Protein AF-A0A9E2XUF8-F1 (afdb_monomer_lite)

Foldseek 3Di:
DWEKEFQAADDDPNFTAKTFIWTWDDDPDNPATATPPTDIDGLQVVLVCVVVVYWYAYWDDPDDRGIDGAFTKHADPPDRRTIFGAHPVRHTDCRRVVHHHDDD

Secondary structure (DSSP, 8-state):
--EEEEEEEEEETTEEEEEEEEEEEE-SSTT-EEE-S-EEEEHHHHHHHHHTT-EEEEEEEEETTEEEEEEEEEEPTTSSS-EEEE-TTS-EESTTTTSPBP--

pLDDT: mean 88.89, std 8.51, range [62.81, 96.88]

Sequence (104 aa):
MSTYVIHSITEENGEVALADIRMVVRTARPDQFGLDDGEVMAFHDVASLIRFGHAVHVVRWIGPGEFEPGSRVGIKPGQIEHLLSVDAHGVPNGDLMALPRLRM

Radius of gyration: 13.09 Å; chains: 1; bounding box: 34×26×33 Å

Structure (mmCIF, N/CA/C/O backbone):
data_AF-A0A9E2XUF8-F1
#
_entry.id   AF-A0A9E2XUF8-F1
#
loop_
_atom_site.group_PDB
_atom_site.id
_atom_site.type_symbol
_atom_site.label_atom_id
_atom_site.label_alt_id
_atom_si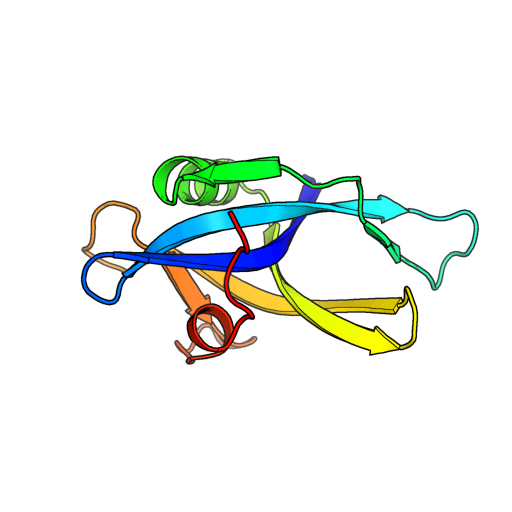te.label_comp_id
_atom_site.label_asym_id
_atom_site.label_entity_id
_atom_site.label_seq_id
_atom_site.pdbx_PDB_ins_code
_atom_site.Cartn_x
_atom_site.Cartn_y
_atom_site.Cartn_z
_atom_site.occupancy
_atom_site.B_iso_or_equiv
_atom_site.auth_seq_id
_atom_site.auth_comp_id
_atom_site.auth_asym_id
_atom_site.auth_atom_id
_atom_site.pdbx_PDB_model_num
ATOM 1 N N . MET A 1 1 ? 5.389 -15.425 0.192 1.00 82.81 1 MET A N 1
ATOM 2 C CA . MET A 1 1 ? 5.075 -14.073 0.694 1.00 82.81 1 MET A CA 1
ATOM 3 C C . MET A 1 1 ? 5.331 -13.101 -0.439 1.00 82.81 1 MET A C 1
ATOM 5 O O . MET A 1 1 ? 6.435 -13.121 -0.973 1.00 82.81 1 MET A O 1
ATOM 9 N N . SER A 1 2 ? 4.311 -12.345 -0.839 1.00 91.75 2 SER A N 1
ATOM 10 C CA . SER A 1 2 ? 4.401 -11.365 -1.934 1.00 91.75 2 SER A CA 1
ATOM 11 C C . SER A 1 2 ? 4.432 -9.949 -1.371 1.00 91.75 2 SER A C 1
ATOM 13 O O . SER A 1 2 ? 3.918 -9.718 -0.271 1.00 91.75 2 SER A O 1
ATOM 15 N N . THR A 1 3 ? 5.012 -9.029 -2.135 1.00 92.19 3 THR A N 1
ATOM 16 C CA . THR A 1 3 ? 5.012 -7.597 -1.835 1.00 92.19 3 THR A CA 1
ATOM 17 C C . THR A 1 3 ? 4.081 -6.893 -2.808 1.00 92.19 3 THR A C 1
ATOM 19 O O . THR A 1 3 ? 4.174 -7.110 -4.014 1.00 92.19 3 THR A O 1
ATOM 22 N N . TYR A 1 4 ? 3.212 -6.047 -2.274 1.00 94.50 4 TYR A N 1
ATOM 23 C CA . TYR A 1 4 ? 2.292 -5.205 -3.020 1.00 94.50 4 TYR A CA 1
ATOM 24 C C . TYR A 1 4 ? 2.567 -3.733 -2.732 1.00 94.50 4 TYR A C 1
ATOM 26 O O . TYR A 1 4 ? 3.072 -3.376 -1.661 1.00 94.50 4 TYR A O 1
ATOM 34 N N . VAL A 1 5 ? 2.178 -2.877 -3.668 1.00 94.69 5 VAL A N 1
ATOM 35 C CA . VAL A 1 5 ? 2.153 -1.427 -3.492 1.00 94.69 5 VAL A CA 1
ATOM 36 C C . VAL A 1 5 ? 0.753 -0.888 -3.757 1.00 94.69 5 VAL A C 1
ATOM 38 O O . VAL A 1 5 ? 0.063 -1.375 -4.646 1.00 94.69 5 VAL A O 1
ATOM 41 N N . ILE A 1 6 ? 0.342 0.126 -3.002 1.00 95.94 6 ILE A N 1
ATOM 42 C CA . ILE A 1 6 ? -0.837 0.936 -3.295 1.00 95.94 6 ILE A CA 1
ATOM 43 C C . ILE A 1 6 ? -0.376 2.100 -4.157 1.00 95.94 6 ILE A C 1
ATOM 45 O O . ILE A 1 6 ? 0.446 2.914 -3.728 1.00 95.94 6 ILE A O 1
ATOM 49 N N . HIS A 1 7 ? -0.895 2.154 -5.377 1.00 93.44 7 HIS A N 1
ATOM 50 C CA . HIS A 1 7 ? -0.531 3.160 -6.359 1.00 93.44 7 HIS A CA 1
ATOM 51 C C . HIS A 1 7 ? -1.431 4.404 -6.296 1.00 93.44 7 HIS A C 1
ATOM 53 O O . HIS A 1 7 ? -0.961 5.532 -6.435 1.00 93.44 7 HIS A O 1
ATOM 59 N N . SER A 1 8 ? -2.723 4.205 -6.047 1.00 94.94 8 SER A N 1
ATOM 60 C CA . SER A 1 8 ? -3.712 5.274 -5.899 1.00 94.94 8 SE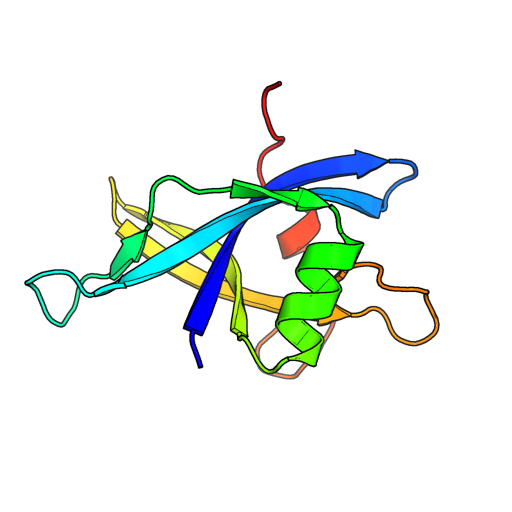R A CA 1
ATOM 61 C C . SER A 1 8 ? -4.890 4.803 -5.050 1.00 94.94 8 SER A C 1
ATOM 63 O O . SER A 1 8 ? -5.078 3.598 -4.879 1.00 94.94 8 SER A O 1
ATOM 65 N N . ILE A 1 9 ? -5.671 5.739 -4.506 1.00 96.88 9 ILE A N 1
ATOM 66 C CA . ILE A 1 9 ? -6.810 5.426 -3.627 1.00 96.88 9 ILE A CA 1
ATOM 67 C C . ILE A 1 9 ? -8.056 6.252 -3.953 1.00 96.88 9 ILE A C 1
ATOM 69 O O . ILE A 1 9 ? -7.971 7.327 -4.548 1.00 96.88 9 ILE A O 1
ATOM 73 N N . THR A 1 10 ? -9.216 5.786 -3.507 1.00 96.50 10 THR A N 1
ATOM 74 C CA . THR A 1 10 ? -10.379 6.642 -3.241 1.00 96.50 10 THR A CA 1
ATOM 75 C C . THR A 1 10 ? -10.585 6.782 -1.739 1.00 96.50 10 THR A C 1
ATOM 77 O O . THR A 1 10 ? -10.102 5.967 -0.950 1.00 96.50 10 THR A O 1
ATOM 80 N N . GLU A 1 11 ? -11.320 7.820 -1.348 1.00 94.12 11 GLU A N 1
ATOM 81 C CA . GLU A 1 11 ? -11.681 8.056 0.045 1.00 94.12 11 GLU A CA 1
ATOM 82 C C . GLU A 1 11 ? -13.192 8.117 0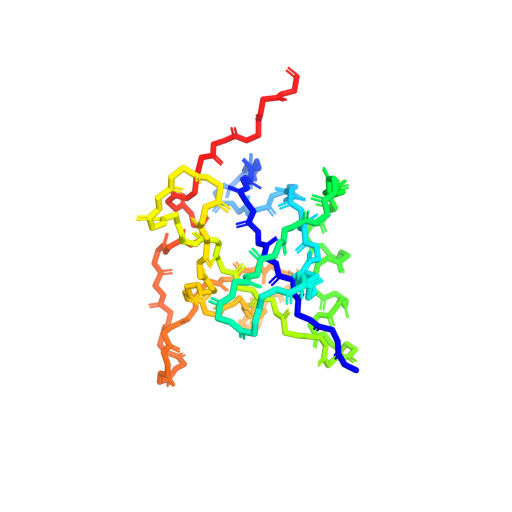.221 1.00 94.12 11 GLU A C 1
ATOM 84 O O . GLU A 1 11 ? -13.905 8.672 -0.614 1.00 94.12 11 GLU A O 1
ATOM 89 N N . GLU A 1 12 ? -13.654 7.610 1.356 1.00 93.50 12 GLU A N 1
ATOM 90 C CA . GLU A 1 12 ? -15.006 7.794 1.859 1.00 93.50 12 GLU A CA 1
ATOM 91 C C . GLU A 1 12 ? -14.914 8.155 3.345 1.00 93.50 12 GLU A C 1
ATOM 93 O O . GLU A 1 12 ? -14.237 7.483 4.117 1.00 93.50 12 GLU A O 1
ATOM 98 N N . ASN A 1 13 ? -15.552 9.256 3.755 1.00 90.69 13 ASN A N 1
ATOM 99 C CA . ASN A 1 13 ? -15.530 9.745 5.142 1.00 90.69 13 ASN A CA 1
ATOM 100 C C . ASN A 1 13 ? -14.117 9.957 5.737 1.00 90.69 13 ASN A C 1
ATOM 102 O O . ASN A 1 13 ? -13.919 9.803 6.940 1.00 90.69 13 ASN A O 1
ATOM 106 N N . GLY A 1 14 ? -13.139 10.336 4.904 1.00 89.69 14 GLY A N 1
ATOM 107 C CA . GLY A 1 14 ? -11.749 10.559 5.328 1.00 89.69 14 GLY A CA 1
ATOM 108 C C . GLY A 1 14 ? -10.933 9.277 5.518 1.00 89.69 14 GLY A C 1
ATOM 109 O O . GLY A 1 14 ? -9.840 9.321 6.076 1.00 89.69 14 GLY A O 1
ATOM 110 N N . GLU A 1 15 ? -11.456 8.144 5.056 1.00 92.88 15 GLU A N 1
ATOM 111 C CA . GLU A 1 15 ? -10.826 6.833 5.131 1.00 92.88 15 GLU A CA 1
ATOM 112 C C . GLU A 1 15 ? -10.654 6.238 3.733 1.00 92.88 15 GLU A C 1
ATOM 114 O O . GLU A 1 15 ? -11.421 6.550 2.823 1.00 92.88 15 GLU A O 1
ATOM 119 N N . VAL A 1 16 ? -9.659 5.366 3.552 1.00 94.19 16 VAL A N 1
ATOM 120 C CA . VAL A 1 16 ? -9.472 4.647 2.282 1.00 94.19 16 VAL A CA 1
ATOM 121 C C . VAL A 1 16 ? -10.692 3.768 2.014 1.00 94.19 16 VAL A C 1
ATOM 123 O O . VAL A 1 16 ? -11.030 2.924 2.841 1.00 94.19 16 VAL A O 1
ATOM 126 N N . ALA A 1 17 ? -11.317 3.942 0.850 1.00 94.75 17 ALA A N 1
ATOM 127 C CA . ALA A 1 17 ? -12.433 3.113 0.401 1.00 94.75 17 ALA A CA 1
ATOM 128 C C . ALA A 1 17 ? -11.954 2.031 -0.578 1.00 94.75 17 ALA A C 1
ATOM 130 O O . ALA A 1 17 ? -12.153 0.838 -0.335 1.00 94.75 17 ALA A O 1
ATOM 131 N N . LEU A 1 18 ? -11.265 2.449 -1.646 1.00 96.31 18 LEU A N 1
ATOM 132 C CA . LEU A 1 18 ? -10.656 1.580 -2.654 1.00 96.31 18 LEU A CA 1
ATOM 133 C C . LEU A 1 18 ? -9.170 1.905 -2.829 1.00 96.31 18 LEU A C 1
ATOM 135 O O . LEU A 1 18 ? -8.752 3.051 -2.647 1.00 96.31 18 LEU A O 1
ATOM 139 N N . ALA A 1 19 ? -8.392 0.909 -3.241 1.00 96.38 19 ALA A N 1
ATOM 140 C CA . ALA A 1 19 ? -6.964 1.013 -3.512 1.00 96.38 19 ALA A CA 1
ATOM 141 C C . ALA A 1 19 ? -6.598 0.298 -4.824 1.00 96.38 19 ALA A C 1
ATOM 143 O O . ALA A 1 19 ? -6.958 -0.859 -5.006 1.00 96.38 19 ALA A O 1
ATOM 144 N N . ASP A 1 20 ? -5.858 0.973 -5.710 1.00 96.31 20 ASP A N 1
ATOM 145 C CA . ASP A 1 20 ? -5.131 0.357 -6.837 1.00 96.31 20 ASP A CA 1
ATOM 146 C C . ASP A 1 20 ? -3.914 -0.377 -6.267 1.00 96.31 20 ASP A C 1
ATOM 148 O O . ASP A 1 20 ? -2.899 0.252 -5.949 1.00 96.31 20 ASP A O 1
ATOM 152 N N . ILE A 1 21 ? -4.049 -1.684 -6.061 1.00 95.00 21 ILE A N 1
ATOM 153 C CA . ILE A 1 21 ? -3.001 -2.570 -5.561 1.00 95.00 21 ILE A CA 1
ATOM 154 C C . ILE A 1 21 ? -2.250 -3.168 -6.737 1.00 95.00 21 ILE A C 1
ATOM 156 O O . ILE A 1 21 ? -2.858 -3.732 -7.635 1.00 95.00 21 ILE A O 1
ATOM 160 N N . ARG A 1 22 ? -0.918 -3.126 -6.688 1.00 93.75 22 ARG A N 1
ATOM 161 C CA . ARG A 1 22 ? -0.053 -3.759 -7.690 1.00 93.75 22 ARG A CA 1
ATOM 162 C C . ARG A 1 22 ? 0.948 -4.688 -7.044 1.00 93.75 22 ARG A C 1
ATOM 164 O O . ARG A 1 22 ? 1.561 -4.325 -6.036 1.00 93.75 22 ARG A O 1
ATOM 171 N N . MET A 1 23 ? 1.144 -5.875 -7.603 1.00 91.94 23 MET A N 1
ATOM 172 C CA . MET A 1 23 ? 2.176 -6.795 -7.140 1.00 91.94 23 MET A CA 1
ATOM 173 C C . MET A 1 23 ? 3.546 -6.363 -7.659 1.00 91.94 23 MET A C 1
ATOM 175 O O . MET A 1 23 ? 3.726 -6.069 -8.839 1.00 91.94 23 MET A O 1
ATOM 179 N N . VAL A 1 24 ? 4.542 -6.377 -6.774 1.00 87.75 24 VAL A N 1
ATOM 180 C CA . VAL A 1 24 ? 5.941 -6.199 -7.160 1.00 87.75 24 VAL A CA 1
ATOM 181 C C . VAL A 1 24 ? 6.424 -7.468 -7.856 1.00 87.75 24 VAL A C 1
ATOM 183 O O . VAL A 1 24 ? 6.520 -8.533 -7.238 1.00 87.75 24 VAL A O 1
ATOM 186 N N . VAL A 1 25 ? 6.772 -7.352 -9.135 1.00 86.75 25 VAL A N 1
ATOM 187 C CA . VAL A 1 25 ? 7.291 -8.452 -9.951 1.00 86.75 25 VAL A CA 1
ATOM 188 C C . VAL A 1 25 ? 8.785 -8.272 -10.209 1.00 86.75 25 VAL A C 1
ATOM 190 O O . VAL A 1 25 ? 9.286 -7.162 -10.402 1.00 86.75 25 VAL A O 1
ATOM 193 N N . ARG A 1 26 ? 9.537 -9.379 -10.204 1.00 78.25 26 ARG A N 1
ATOM 194 C CA . ARG A 1 26 ? 10.955 -9.338 -10.588 1.00 78.25 26 ARG A CA 1
ATOM 195 C C . ARG A 1 26 ? 11.058 -9.083 -12.083 1.00 78.25 26 ARG A C 1
ATOM 197 O O . ARG A 1 26 ? 10.391 -9.755 -12.867 1.00 78.25 26 ARG A O 1
ATOM 204 N N . THR A 1 27 ? 11.944 -8.176 -12.468 1.00 73.31 27 THR A N 1
ATOM 205 C CA . THR A 1 27 ? 12.339 -8.032 -13.869 1.00 73.31 27 THR A CA 1
ATOM 206 C C . THR A 1 27 ? 13.577 -8.880 -14.170 1.00 73.31 27 THR A C 1
ATOM 208 O O . THR A 1 27 ? 14.161 -9.505 -13.283 1.00 73.31 27 THR A O 1
ATOM 211 N N . ALA A 1 28 ? 13.998 -8.905 -15.438 1.00 73.31 28 ALA A N 1
ATOM 212 C CA . ALA A 1 28 ? 15.246 -9.549 -15.849 1.00 73.31 28 ALA A CA 1
ATOM 213 C C . ALA A 1 28 ? 16.502 -8.864 -15.271 1.00 73.31 28 ALA A C 1
ATOM 215 O O . ALA A 1 28 ? 17.587 -9.443 -15.316 1.00 73.31 28 ALA A O 1
ATOM 216 N N . ARG A 1 29 ? 16.370 -7.640 -14.743 1.00 70.38 29 ARG A N 1
ATOM 217 C CA . ARG A 1 29 ? 17.457 -6.898 -14.106 1.00 70.38 29 ARG A CA 1
ATOM 218 C C . ARG A 1 29 ? 17.321 -6.989 -12.579 1.00 70.38 29 ARG A C 1
ATOM 220 O O . ARG A 1 29 ? 16.244 -6.718 -12.054 1.00 70.38 29 ARG A O 1
ATOM 227 N N . PRO A 1 30 ? 18.381 -7.386 -11.854 1.00 67.88 30 PRO A N 1
ATOM 228 C CA . PRO A 1 30 ? 18.309 -7.672 -10.418 1.00 67.88 30 PRO A CA 1
ATOM 229 C C . PRO A 1 30 ? 18.066 -6.432 -9.544 1.00 67.88 30 PRO A C 1
ATOM 231 O O . PRO A 1 30 ? 17.652 -6.574 -8.398 1.00 67.88 30 PRO A O 1
ATOM 234 N N . ASP A 1 31 ? 18.322 -5.243 -10.080 1.00 68.00 31 ASP A N 1
ATOM 235 C CA . ASP A 1 31 ? 18.155 -3.933 -9.453 1.00 68.00 31 ASP A CA 1
ATOM 236 C C . ASP A 1 31 ? 16.832 -3.242 -9.822 1.00 68.00 31 ASP A C 1
ATOM 238 O O . ASP A 1 31 ? 16.540 -2.172 -9.296 1.00 68.00 31 ASP A O 1
ATOM 242 N N . GLN A 1 32 ? 16.016 -3.845 -10.695 1.00 67.94 32 GLN A N 1
ATOM 243 C CA . GLN A 1 32 ? 14.759 -3.258 -11.151 1.00 67.94 32 GLN A CA 1
ATOM 244 C C . GLN A 1 32 ? 13.556 -4.117 -10.772 1.00 67.94 32 GLN A C 1
ATOM 246 O O . GLN A 1 32 ? 13.497 -5.325 -11.035 1.00 67.94 32 GLN A O 1
ATOM 251 N N . PHE A 1 33 ? 12.551 -3.448 -10.221 1.00 74.62 33 PHE A N 1
ATOM 252 C CA . PHE A 1 33 ? 11.254 -4.022 -9.912 1.00 74.62 33 PHE A CA 1
ATOM 253 C C . PHE A 1 33 ? 10.219 -3.528 -10.915 1.00 74.62 33 PHE A C 1
ATOM 255 O O . PHE A 1 33 ? 10.160 -2.341 -11.226 1.00 74.62 33 PHE A O 1
ATOM 262 N N . GLY A 1 34 ? 9.414 -4.456 -11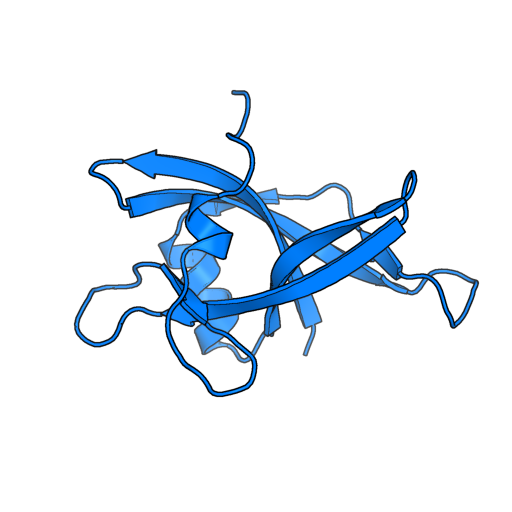.422 1.00 82.50 34 GLY A N 1
ATOM 263 C CA . GLY A 1 34 ? 8.219 -4.137 -12.185 1.00 82.50 34 GLY A CA 1
ATOM 264 C C . GLY A 1 34 ? 7.004 -4.136 -11.269 1.00 82.50 34 GLY A C 1
ATOM 265 O O . GLY A 1 34 ? 7.035 -4.702 -10.172 1.00 82.50 34 GLY A O 1
ATOM 266 N N . LEU A 1 35 ? 5.924 -3.542 -11.753 1.00 87.19 35 LEU A N 1
ATOM 267 C CA . LEU A 1 35 ? 4.590 -3.718 -11.198 1.00 87.19 35 LEU A CA 1
ATOM 268 C C . LEU A 1 35 ? 3.759 -4.502 -12.211 1.00 87.19 35 LEU A C 1
ATOM 270 O O . LEU A 1 35 ? 3.981 -4.373 -13.417 1.00 87.19 35 LEU A O 1
ATOM 274 N N . ASP A 1 36 ? 2.840 -5.326 -11.725 1.00 90.19 36 ASP A N 1
ATOM 275 C CA . ASP A 1 36 ? 1.802 -5.900 -12.577 1.00 90.19 36 ASP A CA 1
ATOM 276 C C . ASP A 1 36 ? 0.783 -4.830 -13.026 1.00 90.19 36 ASP A C 1
ATOM 278 O O . ASP A 1 36 ? 0.935 -3.625 -12.775 1.00 90.19 36 ASP A O 1
ATOM 282 N N . ASP A 1 37 ? -0.260 -5.278 -13.726 1.00 86.62 37 ASP A N 1
ATOM 283 C CA . ASP A 1 37 ? -1.301 -4.402 -14.271 1.00 86.62 37 ASP A CA 1
ATOM 284 C C . ASP A 1 37 ? -2.151 -3.720 -13.182 1.00 86.62 37 ASP A C 1
ATOM 286 O O . ASP A 1 37 ? -2.795 -2.704 -13.451 1.00 86.62 37 ASP A O 1
ATOM 290 N N . GLY A 1 38 ? -2.084 -4.217 -11.944 1.00 89.50 38 GLY A N 1
ATOM 291 C CA . GLY A 1 38 ? -2.852 -3.738 -10.806 1.00 89.50 38 GLY A CA 1
ATOM 292 C C . GLY A 1 38 ? -4.288 -4.256 -10.743 1.00 89.50 38 GLY A C 1
ATOM 293 O O . GLY A 1 38 ? -4.890 -4.652 -11.740 1.00 89.50 38 GLY A O 1
ATOM 294 N N . GLU A 1 39 ? -4.847 -4.230 -9.539 1.00 95.00 39 GLU A N 1
ATOM 295 C CA . GLU A 1 39 ? -6.230 -4.572 -9.226 1.00 95.00 39 GLU A CA 1
ATOM 296 C C . GLU A 1 39 ? -6.801 -3.547 -8.241 1.00 95.00 39 GLU A C 1
ATOM 298 O O . GLU A 1 39 ? -6.149 -3.152 -7.272 1.00 95.00 39 GLU A O 1
ATOM 303 N N . VAL A 1 40 ? -8.040 -3.111 -8.474 1.00 96.56 40 VAL A N 1
ATOM 304 C CA . VAL A 1 40 ? -8.746 -2.243 -7.528 1.00 96.56 40 VAL A CA 1
ATOM 305 C C . VAL A 1 40 ? -9.386 -3.107 -6.451 1.00 96.56 40 VAL A C 1
ATOM 307 O O . VAL A 1 40 ? -10.290 -3.888 -6.734 1.00 96.56 40 VAL A O 1
ATOM 310 N N . MET A 1 41 ? -8.945 -2.928 -5.210 1.00 95.81 41 MET A N 1
ATOM 311 C CA . MET A 1 41 ? -9.410 -3.685 -4.050 1.00 95.81 41 MET A CA 1
ATOM 312 C C . MET A 1 41 ? -10.083 -2.762 -3.034 1.00 95.81 41 MET A C 1
ATOM 314 O O . MET A 1 41 ? -9.675 -1.609 -2.866 1.00 95.81 41 MET A O 1
ATOM 318 N N . ALA A 1 42 ? -11.090 -3.265 -2.317 1.00 95.25 42 ALA A N 1
ATOM 319 C CA . ALA A 1 42 ? -11.648 -2.551 -1.175 1.00 95.25 42 ALA A CA 1
ATOM 320 C C . ALA A 1 42 ? -10.689 -2.602 0.022 1.00 95.25 42 ALA A C 1
ATOM 322 O O . ALA A 1 42 ? -9.859 -3.507 0.146 1.00 95.25 42 ALA A O 1
ATOM 323 N N . PHE A 1 43 ? -10.810 -1.641 0.942 1.00 93.38 43 PHE A N 1
ATOM 324 C CA . PHE A 1 43 ? -9.906 -1.546 2.095 1.00 93.38 43 PHE A CA 1
ATOM 325 C C . PHE A 1 43 ? -9.847 -2.835 2.941 1.00 93.38 43 PHE A C 1
ATOM 327 O O . PHE A 1 43 ? -8.776 -3.194 3.431 1.00 93.38 43 PHE A O 1
ATOM 334 N N . HIS A 1 44 ? -10.961 -3.568 3.068 1.00 93.75 44 HIS A N 1
ATOM 335 C CA . HIS A 1 44 ? -11.027 -4.827 3.819 1.00 93.75 44 HIS A CA 1
ATOM 336 C C . HIS A 1 44 ? -10.289 -5.983 3.127 1.00 93.75 44 HIS A C 1
ATOM 338 O O . HIS A 1 44 ? -9.684 -6.829 3.796 1.00 93.75 44 HIS A O 1
ATOM 344 N N . ASP A 1 45 ? -10.249 -5.997 1.795 1.00 95.75 45 ASP A N 1
ATOM 345 C CA . ASP A 1 45 ? -9.473 -6.982 1.041 1.00 95.75 45 ASP A CA 1
ATOM 346 C C . ASP A 1 45 ? -7.970 -6.701 1.173 1.00 95.75 45 ASP A C 1
ATOM 348 O O . ASP A 1 45 ? -7.171 -7.611 1.405 1.00 95.75 45 ASP A O 1
ATOM 352 N N . VAL A 1 46 ? -7.573 -5.423 1.144 1.00 95.12 46 VAL A N 1
ATOM 353 C CA . VAL A 1 46 ? -6.185 -5.013 1.418 1.00 95.12 46 VAL A CA 1
ATOM 354 C C . VAL A 1 46 ? -5.779 -5.358 2.854 1.00 95.12 46 VAL A C 1
ATOM 356 O O . VAL A 1 46 ? -4.691 -5.889 3.088 1.00 95.12 46 VAL A O 1
ATOM 359 N N . ALA A 1 47 ? -6.656 -5.119 3.831 1.00 94.94 47 ALA A N 1
ATOM 360 C CA . ALA A 1 47 ? -6.424 -5.524 5.215 1.00 94.94 47 ALA A CA 1
ATOM 361 C C . ALA A 1 47 ? -6.259 -7.048 5.335 1.00 94.94 47 ALA A C 1
ATOM 363 O O . ALA A 1 47 ? -5.406 -7.527 6.089 1.00 94.94 47 ALA A O 1
ATOM 364 N N . SER A 1 48 ? -7.021 -7.819 4.556 1.00 94.62 48 SER A N 1
ATOM 365 C CA . SER A 1 48 ? -6.892 -9.274 4.493 1.00 94.62 48 SER A CA 1
ATOM 366 C C . SER A 1 48 ? -5.526 -9.705 3.954 1.00 94.62 48 SER A C 1
ATOM 368 O O . SER A 1 48 ? -4.889 -10.556 4.575 1.00 94.62 48 SER A O 1
ATOM 370 N N . LEU A 1 49 ? -5.001 -9.069 2.897 1.00 94.56 49 LEU A N 1
ATOM 371 C CA . LEU A 1 49 ? -3.630 -9.323 2.418 1.00 94.56 49 LEU A CA 1
ATOM 372 C C . LEU A 1 49 ? -2.595 -9.150 3.540 1.00 94.56 49 LEU A C 1
ATOM 374 O O . LEU A 1 49 ? -1.745 -10.021 3.745 1.00 94.56 49 LEU A O 1
ATOM 378 N N . ILE A 1 50 ? -2.695 -8.060 4.306 1.00 94.62 50 ILE A N 1
ATOM 379 C CA . ILE A 1 50 ? -1.791 -7.778 5.431 1.00 94.62 50 ILE A CA 1
ATOM 380 C C . ILE A 1 50 ? -1.905 -8.869 6.506 1.00 94.62 50 ILE A C 1
ATOM 382 O O . ILE A 1 50 ? -0.888 -9.354 7.006 1.00 94.62 50 ILE A O 1
ATOM 386 N N . ARG A 1 51 ? -3.128 -9.302 6.843 1.00 92.75 51 ARG A N 1
ATOM 387 C CA . ARG A 1 51 ? -3.367 -10.379 7.823 1.00 92.75 51 ARG A CA 1
ATOM 388 C C . ARG A 1 51 ? -2.813 -11.728 7.373 1.00 92.75 51 ARG A C 1
ATOM 390 O O . ARG A 1 51 ? -2.304 -12.470 8.208 1.00 92.75 51 ARG A O 1
ATOM 397 N N . PHE A 1 52 ? -2.852 -12.028 6.076 1.00 94.62 52 PHE A N 1
ATOM 398 C CA . PHE A 1 52 ? -2.234 -13.229 5.503 1.00 94.62 52 PHE A CA 1
ATOM 399 C C . PHE A 1 52 ? -0.702 -13.136 5.389 1.00 94.62 52 PHE A C 1
ATOM 401 O O . PHE A 1 52 ? -0.056 -14.045 4.868 1.00 94.62 52 PHE A O 1
ATOM 408 N N . GLY A 1 53 ? -0.101 -12.063 5.911 1.00 93.94 53 GLY A N 1
ATOM 409 C CA . GLY A 1 53 ? 1.345 -11.891 5.990 1.00 93.94 53 GLY A CA 1
ATOM 410 C C . GLY A 1 53 ? 1.965 -11.290 4.734 1.00 93.94 53 GLY A C 1
ATOM 411 O O . GLY A 1 53 ? 3.188 -11.280 4.621 1.00 93.94 53 GLY A O 1
ATOM 412 N N . HIS A 1 54 ? 1.170 -10.784 3.789 1.00 95.81 54 HIS A N 1
ATOM 413 C CA . HIS A 1 54 ? 1.716 -10.045 2.655 1.00 95.81 54 HIS A CA 1
ATOM 414 C C . HIS A 1 54 ? 2.220 -8.668 3.091 1.00 95.81 54 HIS A C 1
ATOM 416 O O . HIS A 1 54 ? 1.657 -8.020 3.977 1.00 95.81 54 HIS A O 1
ATOM 422 N N . ALA A 1 55 ? 3.293 -8.211 2.450 1.00 94.50 55 ALA A N 1
ATOM 423 C CA . ALA A 1 55 ? 3.787 -6.858 2.645 1.00 94.50 55 ALA A CA 1
ATOM 424 C C . ALA A 1 55 ? 3.025 -5.918 1.709 1.00 94.50 55 ALA A C 1
ATOM 426 O O . ALA A 1 55 ? 2.983 -6.158 0.506 1.00 94.50 55 ALA A O 1
ATOM 427 N N . VAL A 1 56 ? 2.435 -4.859 2.256 1.00 96.00 56 VAL A N 1
ATOM 428 C CA . VAL A 1 56 ? 1.767 -3.807 1.483 1.00 96.00 56 VAL A CA 1
ATOM 429 C C . VAL A 1 56 ? 2.459 -2.491 1.801 1.00 96.00 56 VAL A C 1
ATOM 431 O O . VAL A 1 56 ? 2.720 -2.197 2.968 1.00 96.00 56 VAL A O 1
ATOM 434 N N . HIS A 1 57 ? 2.786 -1.718 0.773 1.00 95.69 57 HIS A N 1
ATOM 435 C CA . HIS A 1 57 ? 3.480 -0.438 0.890 1.00 95.69 57 HIS A CA 1
ATOM 436 C C . HIS A 1 57 ? 2.763 0.643 0.089 1.00 95.69 57 HIS A C 1
ATOM 438 O O . HIS A 1 57 ? 1.997 0.352 -0.819 1.00 95.69 57 HIS A O 1
ATOM 444 N N . VAL A 1 58 ? 3.032 1.901 0.396 1.00 95.25 58 VAL A N 1
ATOM 445 C CA . VAL A 1 58 ? 2.719 3.025 -0.486 1.00 95.25 58 VAL A CA 1
ATOM 446 C C . VAL A 1 58 ? 3.712 2.995 -1.647 1.00 95.25 58 VAL A C 1
ATOM 448 O O . VAL A 1 58 ? 4.902 2.767 -1.427 1.00 95.25 58 VAL A O 1
ATOM 451 N N . VAL A 1 59 ? 3.258 3.197 -2.883 1.00 91.81 59 VAL A N 1
ATOM 452 C CA . VAL A 1 59 ? 4.185 3.307 -4.014 1.00 91.81 59 VAL A CA 1
ATOM 453 C C . VAL A 1 59 ? 5.020 4.586 -3.894 1.00 91.81 59 VAL A C 1
ATOM 455 O O . VAL A 1 59 ? 4.487 5.658 -3.604 1.00 91.81 59 VAL A O 1
ATOM 458 N N . ARG A 1 60 ? 6.323 4.509 -4.170 1.00 86.56 60 ARG A N 1
ATOM 459 C CA . ARG A 1 60 ? 7.165 5.690 -4.368 1.00 86.56 60 ARG A CA 1
ATOM 46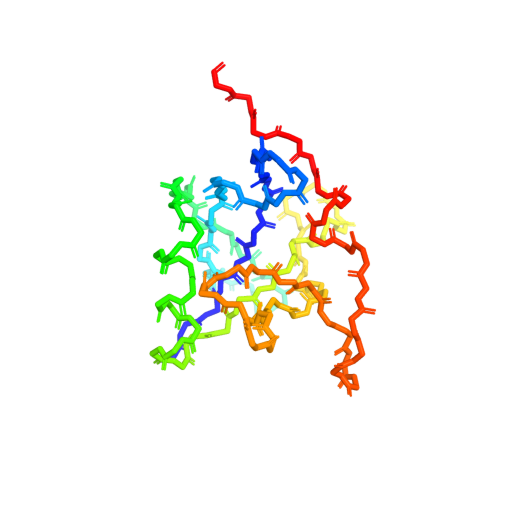0 C C . ARG A 1 60 ? 7.785 5.650 -5.755 1.00 86.56 60 ARG A C 1
ATOM 462 O O . ARG A 1 60 ? 8.542 4.747 -6.093 1.00 86.56 60 ARG A O 1
ATOM 469 N N . TRP A 1 61 ? 7.445 6.647 -6.559 1.00 80.06 61 TRP A N 1
ATOM 470 C CA . TRP A 1 61 ? 7.987 6.825 -7.898 1.00 80.06 61 TRP A CA 1
ATOM 471 C C . TRP A 1 61 ? 9.376 7.461 -7.825 1.00 80.06 61 TRP A C 1
ATOM 473 O O . TRP A 1 61 ? 9.526 8.535 -7.240 1.00 80.06 61 TRP A O 1
ATOM 483 N N . ILE A 1 62 ? 10.375 6.812 -8.425 1.00 81.75 62 ILE A N 1
ATOM 484 C CA . ILE A 1 62 ? 11.765 7.305 -8.470 1.00 81.75 62 ILE A CA 1
ATOM 485 C C . ILE A 1 62 ? 12.219 7.672 -9.889 1.00 81.75 62 ILE A C 1
ATOM 487 O O . ILE A 1 62 ? 13.196 8.400 -10.051 1.00 81.75 62 ILE A O 1
ATOM 491 N N . GLY A 1 63 ? 11.473 7.251 -10.913 1.00 73.38 63 GLY A N 1
ATOM 492 C CA . GLY A 1 63 ? 11.749 7.563 -12.312 1.00 73.38 63 GLY A CA 1
ATOM 493 C C . GLY A 1 63 ? 10.692 6.984 -13.260 1.00 73.38 63 GLY A C 1
ATOM 494 O O . GLY A 1 63 ? 9.756 6.317 -12.813 1.00 73.38 63 GLY A O 1
ATOM 495 N N . PRO A 1 64 ? 10.797 7.235 -14.577 1.00 74.75 64 PRO A N 1
ATOM 496 C CA . PRO A 1 64 ? 9.881 6.669 -15.565 1.00 74.75 64 PRO A CA 1
ATOM 497 C C . PRO A 1 64 ? 9.895 5.134 -15.540 1.00 74.75 64 PRO A C 1
ATOM 499 O O . PRO A 1 64 ? 10.867 4.510 -15.951 1.00 74.75 64 PRO A O 1
ATOM 502 N N . GLY A 1 65 ? 8.804 4.530 -15.063 1.00 70.19 65 GLY A N 1
ATOM 503 C CA . GLY A 1 65 ? 8.689 3.075 -14.907 1.00 70.19 65 GLY A CA 1
ATOM 504 C C . GLY A 1 65 ? 9.503 2.493 -13.745 1.00 70.19 65 GLY A C 1
ATOM 505 O O . GLY A 1 65 ? 9.589 1.274 -13.630 1.00 70.19 65 GLY A O 1
ATOM 506 N N . GLU 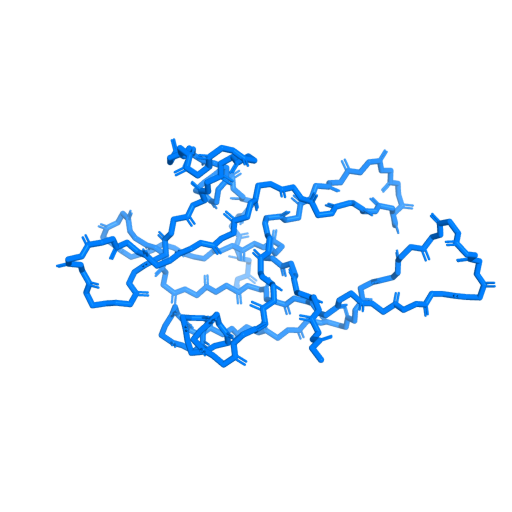A 1 66 ? 10.082 3.342 -12.893 1.00 74.69 66 GLU A N 1
ATOM 507 C CA . GLU A 1 66 ? 10.882 2.934 -11.743 1.00 74.69 66 GLU A CA 1
ATOM 508 C C . GLU A 1 66 ? 10.175 3.286 -10.436 1.00 74.69 66 GLU A C 1
ATOM 510 O O . GLU A 1 66 ? 9.721 4.418 -10.213 1.00 74.69 66 GLU A O 1
ATOM 515 N N . PHE A 1 67 ? 10.126 2.299 -9.548 1.00 75.19 67 PHE A N 1
ATOM 516 C CA . PHE A 1 67 ? 9.377 2.357 -8.307 1.00 75.19 67 PHE A CA 1
ATOM 517 C C . PHE A 1 67 ? 10.173 1.730 -7.172 1.00 75.19 67 PHE A C 1
ATOM 519 O O . PHE A 1 67 ? 10.861 0.726 -7.363 1.00 75.19 67 PHE A O 1
ATOM 526 N N . GLU A 1 68 ? 9.982 2.258 -5.971 1.00 79.00 68 GLU A N 1
ATOM 527 C CA . GLU A 1 68 ? 10.382 1.604 -4.733 1.00 79.00 68 GLU A CA 1
ATOM 528 C C . GLU A 1 68 ? 9.191 1.516 -3.763 1.00 79.00 68 GLU A C 1
ATOM 530 O O . GLU A 1 68 ? 8.306 2.381 -3.779 1.00 79.00 68 GLU A O 1
ATOM 535 N N . PRO A 1 69 ? 9.126 0.479 -2.909 1.00 81.44 69 PRO A N 1
ATOM 536 C CA . PRO A 1 69 ? 8.190 0.465 -1.794 1.00 81.44 69 PRO A CA 1
ATOM 537 C C . PRO A 1 69 ? 8.514 1.605 -0.819 1.00 81.44 69 PRO A C 1
ATOM 539 O O . PRO A 1 69 ? 9.611 1.665 -0.265 1.00 81.44 69 PRO A O 1
ATOM 542 N N . GLY A 1 70 ? 7.556 2.504 -0.604 1.00 87.69 70 GLY A N 1
ATOM 543 C CA . GLY A 1 70 ? 7.626 3.559 0.400 1.00 87.69 70 GLY A CA 1
ATOM 544 C C . GLY A 1 70 ? 7.170 3.078 1.779 1.00 87.69 70 GLY A C 1
ATOM 545 O O . GLY A 1 70 ? 7.402 1.929 2.179 1.00 87.69 70 GLY A O 1
ATOM 546 N N . SER A 1 71 ? 6.486 3.967 2.506 1.00 94.62 71 SER A N 1
ATOM 547 C CA . SER A 1 71 ? 5.906 3.673 3.821 1.00 94.62 71 SER A CA 1
ATOM 548 C C . SER A 1 71 ? 5.087 2.384 3.807 1.00 94.62 71 SER A C 1
ATOM 550 O O . SER A 1 71 ? 4.347 2.104 2.862 1.00 94.62 71 SER A O 1
ATOM 552 N N . ARG A 1 72 ? 5.219 1.578 4.861 1.00 96.06 72 ARG A N 1
ATOM 553 C CA . ARG A 1 72 ? 4.477 0.322 4.986 1.00 96.06 72 ARG A CA 1
ATOM 554 C C . ARG A 1 72 ? 3.018 0.635 5.287 1.00 96.06 72 ARG A C 1
ATOM 556 O O . ARG A 1 72 ? 2.728 1.523 6.074 1.00 96.06 72 ARG A O 1
ATOM 563 N N . VAL A 1 73 ? 2.097 -0.123 4.714 1.00 96.31 73 VAL A N 1
ATOM 564 C CA . VAL A 1 73 ? 0.673 -0.041 5.036 1.00 96.31 73 VAL A CA 1
ATOM 565 C C . VAL A 1 73 ? 0.350 -1.054 6.131 1.00 96.31 73 VAL A C 1
ATOM 567 O O . VAL A 1 73 ? 0.771 -2.213 6.086 1.00 96.31 73 VAL A O 1
ATOM 570 N N . GLY A 1 74 ? -0.370 -0.591 7.145 1.00 94.12 74 GLY A N 1
ATOM 571 C CA . GLY A 1 74 ? -0.840 -1.373 8.278 1.00 94.12 74 GLY A CA 1
ATOM 572 C C . GLY A 1 74 ? -2.334 -1.176 8.513 1.00 94.12 74 GLY A C 1
ATOM 573 O O . GLY A 1 74 ? -2.979 -0.342 7.881 1.00 94.12 74 GLY A O 1
ATOM 574 N N . ILE A 1 75 ? -2.875 -1.952 9.449 1.00 93.12 75 ILE A N 1
ATOM 575 C CA . ILE A 1 75 ? -4.273 -1.855 9.879 1.00 93.12 75 ILE A CA 1
ATOM 576 C C . ILE A 1 75 ? -4.342 -0.945 11.109 1.00 93.12 75 ILE A C 1
ATOM 578 O O . ILE A 1 75 ? -3.550 -1.109 12.042 1.00 93.12 75 ILE A O 1
ATOM 582 N N . LYS A 1 76 ? -5.286 0.000 11.120 1.00 88.88 76 LYS A N 1
ATOM 583 C CA . LYS A 1 76 ? -5.517 0.938 12.226 1.00 88.88 76 LYS A CA 1
ATOM 584 C C . LYS A 1 76 ? -5.857 0.180 13.511 1.00 88.88 76 LYS A C 1
ATOM 586 O O . LYS A 1 76 ? -6.824 -0.586 13.527 1.00 88.88 76 LYS A O 1
ATOM 591 N N . PRO A 1 77 ? -5.101 0.385 14.608 1.00 81.62 77 PRO A N 1
ATOM 592 C CA . PRO A 1 77 ? -5.429 -0.226 15.889 1.00 81.62 77 PRO A CA 1
ATOM 593 C C . PRO A 1 77 ? -6.828 0.188 16.357 1.00 81.62 77 PRO A C 1
ATOM 595 O O . PRO A 1 77 ? -7.145 1.373 16.407 1.00 81.62 77 PRO A O 1
ATOM 598 N N . GLY A 1 78 ? -7.663 -0.788 16.716 1.00 79.44 78 GLY A N 1
ATOM 599 C CA . GLY A 1 78 ? -8.997 -0.537 17.274 1.00 79.44 78 GLY A CA 1
ATOM 600 C C . GLY A 1 78 ? -10.076 -0.125 16.266 1.00 79.44 78 GLY A C 1
ATOM 601 O O . GLY A 1 78 ? -11.209 0.103 16.682 1.00 79.44 78 GLY A O 1
ATOM 602 N N . GLN A 1 79 ? -9.770 -0.065 14.967 1.00 77.31 79 GLN A N 1
ATOM 603 C CA . GLN A 1 79 ? -10.761 0.135 13.907 1.00 77.31 79 GLN A CA 1
ATOM 604 C C . GLN A 1 79 ? -10.895 -1.126 13.053 1.00 77.31 79 GLN A C 1
ATOM 606 O O . GLN A 1 79 ? -9.939 -1.882 12.872 1.00 77.31 79 GLN A O 1
ATOM 611 N N . ILE A 1 80 ? -12.100 -1.370 12.536 1.00 74.88 80 ILE A N 1
ATOM 612 C CA . ILE A 1 80 ? -12.368 -2.538 11.697 1.00 74.88 80 ILE A CA 1
ATOM 613 C C . ILE A 1 80 ? -11.726 -2.287 10.332 1.00 74.88 80 ILE A C 1
ATOM 615 O O . ILE A 1 80 ? -12.288 -1.598 9.494 1.00 74.88 80 ILE A O 1
ATOM 619 N N . GLU A 1 81 ? -10.523 -2.827 10.138 1.00 79.94 81 GLU A N 1
ATOM 620 C CA . GLU A 1 81 ? -9.877 -3.012 8.825 1.00 79.94 81 GLU A CA 1
ATOM 621 C C . GLU A 1 81 ? -9.465 -1.743 8.073 1.00 79.94 81 GLU A C 1
ATOM 623 O O . GLU A 1 81 ? -8.869 -1.843 7.006 1.00 79.94 81 GLU A O 1
ATOM 628 N N . HIS A 1 82 ? -9.656 -0.561 8.653 1.00 89.19 82 HIS A N 1
ATOM 629 C CA . HIS A 1 82 ? -9.134 0.676 8.087 1.00 89.19 82 HIS A CA 1
ATOM 630 C C . HIS A 1 82 ? -7.607 0.668 8.001 1.00 89.19 82 HIS A C 1
ATOM 632 O O . HIS A 1 82 ? -6.908 0.126 8.863 1.00 89.19 82 HIS A O 1
ATOM 638 N N . LEU A 1 83 ? -7.088 1.303 6.956 1.00 94.75 83 LEU A N 1
ATOM 639 C CA . LEU A 1 83 ? -5.670 1.294 6.624 1.00 94.75 83 LEU A CA 1
ATOM 640 C C . LEU A 1 83 ? -4.979 2.570 7.107 1.00 94.75 83 LEU A C 1
ATOM 642 O O . LEU A 1 83 ? -5.574 3.646 7.152 1.00 94.75 83 LEU A O 1
ATOM 646 N N . LEU A 1 84 ? -3.695 2.459 7.432 1.00 95.62 84 LEU A N 1
ATOM 647 C CA . LEU A 1 84 ? -2.797 3.598 7.609 1.00 95.62 84 LEU A CA 1
ATOM 648 C C . LEU A 1 84 ? -1.426 3.294 7.008 1.00 95.62 84 LEU A C 1
ATOM 650 O O . LEU A 1 84 ? -1.060 2.128 6.871 1.00 95.62 84 LEU A O 1
ATOM 654 N N . SER A 1 85 ? -0.641 4.323 6.712 1.00 96.44 85 SER A N 1
ATOM 655 C CA . SER A 1 85 ? 0.787 4.166 6.431 1.00 96.44 85 SER A CA 1
ATOM 656 C C . SER A 1 85 ? 1.622 4.414 7.683 1.00 96.44 85 SER A C 1
ATOM 658 O O . SER A 1 85 ? 1.338 5.323 8.459 1.00 96.44 85 SER A O 1
ATOM 660 N N . VAL A 1 86 ? 2.657 3.602 7.874 1.00 95.44 86 VAL A N 1
ATOM 661 C CA . VAL A 1 86 ? 3.658 3.725 8.931 1.00 95.44 86 VAL A CA 1
ATOM 662 C C . VAL A 1 86 ? 5.058 3.821 8.340 1.00 95.44 86 VAL A C 1
ATOM 664 O O . VAL A 1 86 ? 5.355 3.229 7.297 1.00 95.44 86 VAL A O 1
ATOM 667 N N . ASP A 1 87 ? 5.936 4.534 9.033 1.00 92.31 87 ASP A N 1
ATOM 668 C CA . ASP A 1 87 ? 7.360 4.553 8.718 1.00 92.31 87 ASP A CA 1
ATOM 669 C C . ASP A 1 87 ? 8.072 3.245 9.137 1.00 92.31 87 ASP A C 1
ATOM 671 O O . ASP A 1 87 ? 7.461 2.288 9.629 1.00 92.31 87 ASP A O 1
ATOM 675 N N . ALA A 1 88 ? 9.395 3.194 8.952 1.00 88.25 88 ALA A N 1
ATOM 676 C CA . ALA A 1 88 ? 10.220 2.037 9.311 1.00 88.25 88 ALA A CA 1
ATOM 677 C C . ALA A 1 88 ? 10.214 1.703 10.819 1.00 88.25 88 ALA A C 1
ATOM 679 O O . ALA A 1 88 ? 10.583 0.592 11.202 1.00 88.25 88 ALA A O 1
ATOM 680 N N . HIS A 1 89 ? 9.790 2.639 11.668 1.00 89.00 89 HIS A N 1
ATOM 681 C CA . HIS A 1 89 ? 9.676 2.475 13.114 1.00 89.00 89 HIS A CA 1
ATOM 682 C C . HIS A 1 89 ? 8.246 2.140 13.561 1.00 89.00 89 HIS A C 1
ATOM 684 O O . HIS A 1 89 ? 8.006 1.959 14.754 1.00 89.00 89 HIS A O 1
ATOM 690 N N . GLY A 1 90 ? 7.302 2.018 12.623 1.00 88.31 90 GLY A N 1
ATOM 691 C CA . GLY A 1 90 ? 5.900 1.746 12.924 1.00 88.31 90 GLY A CA 1
ATOM 692 C C . GLY A 1 90 ? 5.110 2.985 13.347 1.00 88.31 90 GLY A C 1
ATOM 693 O O . GLY A 1 90 ? 4.000 2.840 13.858 1.00 88.31 90 GLY A O 1
ATOM 694 N N . VAL A 1 91 ? 5.650 4.192 13.148 1.00 92.56 91 VAL A N 1
ATOM 695 C CA . VAL A 1 91 ? 4.961 5.443 13.478 1.00 92.56 91 VAL A CA 1
ATOM 696 C C . VAL A 1 91 ? 4.007 5.812 12.336 1.00 92.56 91 VAL A C 1
ATOM 698 O O . VAL A 1 91 ? 4.456 5.897 11.190 1.00 92.56 91 VAL A O 1
ATOM 701 N N . PRO A 1 92 ? 2.706 6.041 12.612 1.00 94.12 92 PRO A N 1
ATOM 702 C CA . PRO A 1 92 ? 1.748 6.502 11.612 1.00 94.12 92 PRO A CA 1
ATOM 703 C C . PRO A 1 92 ? 2.191 7.779 10.894 1.00 94.12 92 PRO A C 1
ATOM 705 O O . PRO A 1 92 ? 2.654 8.728 11.525 1.00 94.12 92 PRO A O 1
ATOM 708 N N . ASN A 1 93 ? 1.978 7.827 9.583 1.00 94.50 93 ASN A N 1
ATOM 709 C CA . ASN A 1 93 ? 2.217 8.996 8.743 1.00 94.50 93 ASN A CA 1
ATOM 710 C C . ASN A 1 93 ? 1.086 9.185 7.710 1.00 94.50 93 ASN A C 1
ATOM 712 O O . ASN A 1 93 ? 0.120 8.423 7.678 1.00 94.50 93 ASN A O 1
ATOM 716 N N . GLY A 1 94 ? 1.185 10.240 6.897 1.00 93.88 94 GLY A N 1
ATOM 717 C CA . GLY A 1 94 ? 0.152 10.632 5.930 1.00 93.88 94 GLY A CA 1
ATOM 718 C C . GLY A 1 94 ? 0.336 10.086 4.512 1.00 93.88 94 GLY A C 1
ATOM 719 O O . GLY A 1 94 ? -0.468 10.420 3.648 1.00 93.88 94 GLY A O 1
ATOM 720 N N . ASP A 1 95 ? 1.368 9.281 4.251 1.00 95.38 95 ASP A N 1
ATOM 721 C CA . ASP A 1 95 ? 1.777 8.913 2.888 1.00 95.38 95 ASP A CA 1
ATOM 722 C C . ASP A 1 95 ? 0.683 8.184 2.104 1.00 95.38 95 ASP A C 1
ATOM 724 O O . ASP A 1 95 ? 0.483 8.459 0.924 1.00 95.38 95 ASP A O 1
ATOM 728 N N . LEU A 1 96 ? -0.065 7.294 2.764 1.00 95.50 96 LEU A N 1
ATOM 729 C CA . LEU A 1 96 ? -1.188 6.587 2.150 1.00 95.50 96 LEU A CA 1
ATOM 730 C C . LEU A 1 96 ? -2.262 7.562 1.660 1.00 95.50 96 LEU A C 1
ATOM 732 O O . LEU A 1 96 ? -2.777 7.417 0.556 1.00 95.50 96 LEU A O 1
ATOM 736 N N . MET A 1 97 ? -2.562 8.579 2.467 1.00 95.06 97 MET A N 1
ATOM 737 C CA . MET A 1 97 ? -3.579 9.588 2.161 1.00 95.06 97 MET A CA 1
ATOM 738 C C . MET A 1 97 ? -3.073 10.646 1.172 1.00 95.06 97 MET A C 1
ATOM 740 O O . MET A 1 97 ? -3.870 11.352 0.560 1.00 95.06 97 MET A O 1
ATOM 744 N N . ALA A 1 98 ? -1.754 10.752 0.996 1.00 94.75 98 ALA A N 1
ATOM 745 C CA . ALA A 1 98 ? -1.115 11.634 0.025 1.00 94.75 98 ALA A CA 1
ATOM 746 C C . ALA A 1 98 ? -1.036 11.027 -1.387 1.00 94.75 98 ALA A C 1
ATOM 748 O O . ALA A 1 98 ? -0.607 11.709 -2.322 1.00 94.75 98 ALA A O 1
ATOM 749 N N . LEU A 1 99 ? -1.433 9.761 -1.560 1.00 93.81 99 LEU A N 1
ATOM 750 C CA . LEU A 1 99 ? -1.436 9.113 -2.864 1.00 93.81 99 LEU A CA 1
ATOM 751 C C . LEU A 1 99 ? -2.393 9.797 -3.852 1.00 93.81 99 LEU A C 1
ATOM 753 O O . LEU A 1 99 ? -3.430 10.344 -3.457 1.00 93.81 99 LEU A O 1
ATOM 757 N N . PRO A 1 100 ? -2.093 9.718 -5.164 1.00 93.88 100 PRO A N 1
ATOM 758 C CA . PRO A 1 100 ? -3.022 10.139 -6.197 1.00 93.88 100 PRO A CA 1
ATOM 759 C C . PRO A 1 100 ? -4.393 9.485 -6.034 1.00 93.88 100 PRO A C 1
ATOM 761 O O . PRO A 1 100 ? -4.526 8.359 -5.544 1.00 93.88 100 PRO A O 1
ATOM 764 N N . ARG A 1 101 ? -5.426 10.186 -6.505 1.00 94.56 101 ARG A N 1
ATOM 765 C CA . ARG A 1 101 ? -6.774 9.626 -6.540 1.00 94.56 101 ARG A CA 1
ATOM 766 C C . ARG A 1 101 ? -6.943 8.693 -7.724 1.00 94.56 101 ARG A C 1
ATOM 768 O O . ARG A 1 101 ? -6.563 9.040 -8.844 1.00 94.56 101 ARG A O 1
ATOM 775 N N . LEU A 1 102 ? -7.553 7.544 -7.456 1.00 89.25 102 LEU A N 1
ATOM 776 C CA . LEU A 1 102 ? -8.083 6.644 -8.472 1.00 89.25 102 LEU A CA 1
ATOM 777 C C . LEU A 1 102 ? -8.995 7.445 -9.412 1.00 89.25 102 LEU A C 1
ATOM 779 O O . LEU A 1 102 ? -9.928 8.114 -8.965 1.00 89.25 102 LEU A O 1
ATOM 783 N N . ARG A 1 103 ? -8.711 7.402 -10.715 1.00 77.44 103 ARG A N 1
ATOM 784 C CA . ARG A 1 103 ? -9.622 7.928 -11.735 1.00 77.44 103 ARG A CA 1
ATOM 785 C C . ARG A 1 103 ? -10.548 6.791 -12.146 1.00 77.44 103 ARG A C 1
ATOM 787 O O . ARG A 1 103 ? -10.069 5.817 -12.719 1.00 77.44 103 ARG A O 1
ATOM 794 N N . MET A 1 104 ? -11.824 6.915 -11.790 1.00 62.81 104 MET A N 1
ATOM 795 C CA . MET A 1 104 ? -12.896 6.013 -12.221 1.00 62.81 104 MET A CA 1
ATOM 796 C C . MET A 1 104 ? -13.462 6.453 -13.568 1.00 62.81 104 MET A C 1
ATOM 798 O O . MET A 1 104 ? -13.480 7.683 -13.816 1.00 62.81 104 MET A O 1
#